Protein AF-A0A7W0FZX4-F1 (afdb_monomer_lite)

pLDDT: mean 90.05, std 8.51, range [55.66, 97.31]

Secondary structure (DSSP, 8-state):
-EEEEEEE---GGGHHHHHHHHHS--STTTTSTTEEEEEEEPPSSTTPPEEEEEEE-

Structure (mmCIF, N/CA/C/O backbone):
data_AF-A0A7W0FZX4-F1
#
_entry.id   AF-A0A7W0FZX4-F1
#
loop_
_atom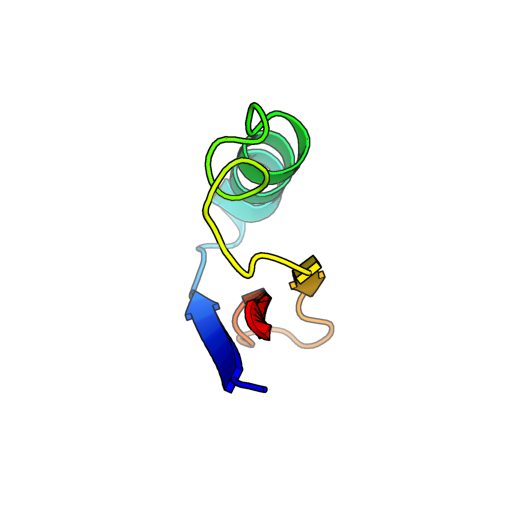_site.group_PDB
_atom_site.id
_atom_site.type_symbol
_atom_site.label_atom_id
_atom_site.label_alt_id
_atom_site.label_comp_id
_atom_site.label_asym_id
_atom_site.label_entity_id
_atom_site.label_seq_id
_atom_site.pdbx_PDB_ins_code
_atom_site.Cartn_x
_atom_site.Cartn_y
_atom_site.Cartn_z
_atom_site.occupancy
_atom_site.B_iso_or_equiv
_atom_site.auth_seq_id
_atom_site.auth_comp_id
_atom_site.auth_asym_id
_atom_site.auth_atom_id
_atom_site.pdbx_PDB_model_num
ATOM 1 N N . MET A 1 1 ? -0.721 -8.741 -18.795 1.00 86.06 1 MET A N 1
ATOM 2 C CA . MET A 1 1 ? -1.293 -7.737 -17.887 1.00 86.06 1 MET A CA 1
ATOM 3 C C . MET A 1 1 ? -1.883 -8.436 -16.686 1.00 86.06 1 MET A C 1
ATOM 5 O O . MET A 1 1 ? -2.875 -9.152 -16.816 1.00 86.06 1 MET A O 1
ATOM 9 N N . ILE A 1 2 ? -1.240 -8.266 -15.536 1.00 96.19 2 ILE A N 1
ATOM 10 C CA . ILE A 1 2 ? -1.644 -8.878 -14.270 1.00 96.19 2 ILE A CA 1
ATOM 11 C C . ILE A 1 2 ? -2.074 -7.775 -13.311 1.00 96.19 2 ILE A C 1
ATOM 13 O O . ILE A 1 2 ? -1.391 -6.766 -13.144 1.00 96.19 2 ILE A O 1
ATOM 17 N N . THR A 1 3 ? -3.203 -7.992 -12.648 1.00 96.31 3 THR A N 1
ATOM 18 C CA . THR A 1 3 ? -3.700 -7.109 -11.598 1.00 96.31 3 THR A CA 1
ATOM 19 C C . THR A 1 3 ? -3.729 -7.863 -10.283 1.00 96.31 3 THR A C 1
ATOM 21 O O . THR A 1 3 ? -4.276 -8.962 -10.199 1.00 96.31 3 THR A O 1
ATOM 24 N N . VAL A 1 4 ? -3.168 -7.250 -9.246 1.00 96.44 4 VAL A N 1
ATOM 25 C CA . VAL A 1 4 ? -3.147 -7.808 -7.895 1.00 96.44 4 VAL A CA 1
ATOM 26 C C . VAL A 1 4 ? -3.827 -6.833 -6.944 1.00 96.44 4 VAL A C 1
ATOM 28 O O . VAL A 1 4 ? -3.431 -5.672 -6.854 1.00 96.44 4 VAL A O 1
ATOM 31 N N . ALA A 1 5 ? -4.831 -7.323 -6.216 1.00 97.31 5 ALA A N 1
ATOM 32 C CA . ALA A 1 5 ? -5.582 -6.571 -5.216 1.00 97.31 5 ALA A CA 1
ATOM 33 C C . ALA A 1 5 ? -5.391 -7.208 -3.830 1.00 97.31 5 ALA A C 1
ATOM 35 O O . ALA A 1 5 ? -6.098 -8.148 -3.458 1.00 97.31 5 ALA A O 1
ATOM 36 N N . ASN A 1 6 ? -4.426 -6.701 -3.062 1.00 95.62 6 ASN A N 1
ATOM 37 C CA . ASN A 1 6 ? -4.155 -7.191 -1.712 1.00 95.62 6 ASN A CA 1
ATOM 38 C C . ASN A 1 6 ? -5.066 -6.485 -0.708 1.00 95.62 6 ASN A C 1
ATOM 40 O O . ASN A 1 6 ? -5.020 -5.262 -0.598 1.00 95.62 6 ASN A O 1
ATOM 44 N N . ARG A 1 7 ? -5.862 -7.254 0.039 1.00 96.69 7 ARG A N 1
ATOM 45 C CA . ARG A 1 7 ? -6.743 -6.743 1.097 1.00 96.69 7 ARG A CA 1
ATOM 46 C C . ARG A 1 7 ? -6.001 -6.745 2.426 1.00 96.69 7 ARG A C 1
ATOM 48 O O . ARG A 1 7 ? -5.530 -7.794 2.858 1.00 96.69 7 ARG A O 1
ATOM 55 N N . ILE A 1 8 ? -5.901 -5.584 3.062 1.00 95.00 8 ILE A N 1
ATOM 56 C CA . ILE A 1 8 ? -5.172 -5.402 4.317 1.00 95.00 8 ILE A CA 1
ATOM 57 C C . ILE A 1 8 ? -6.117 -4.802 5.351 1.00 95.00 8 ILE A C 1
ATOM 59 O O . ILE A 1 8 ? -6.543 -3.652 5.236 1.00 95.00 8 ILE A O 1
ATOM 63 N N . TYR A 1 9 ? -6.430 -5.591 6.374 1.00 95.56 9 TYR A N 1
ATOM 64 C CA . TYR A 1 9 ? -7.151 -5.110 7.543 1.00 95.56 9 TYR A CA 1
ATOM 65 C C . TYR A 1 9 ? -6.178 -4.378 8.458 1.00 95.56 9 TYR A C 1
ATOM 67 O O . TYR A 1 9 ? -5.137 -4.914 8.839 1.00 95.56 9 TYR A O 1
ATOM 75 N N . VAL A 1 10 ? -6.521 -3.142 8.796 1.00 93.38 10 VAL A N 1
ATOM 76 C CA . VAL A 1 10 ? -5.715 -2.272 9.651 1.00 93.38 10 VAL A CA 1
ATOM 77 C C . VAL A 1 10 ? -6.604 -1.849 10.812 1.00 93.38 10 VAL A C 1
ATOM 79 O O . VAL A 1 10 ? -7.738 -1.427 10.594 1.00 93.38 10 VAL A O 1
ATOM 82 N N . ASN A 1 11 ? -6.113 -1.976 12.047 1.00 93.31 11 ASN A N 1
ATOM 83 C CA . ASN A 1 11 ? -6.813 -1.389 13.191 1.00 93.31 11 ASN A CA 1
ATOM 84 C C . ASN A 1 11 ? -6.896 0.135 12.975 1.00 93.31 11 ASN A C 1
ATOM 86 O O . ASN A 1 11 ? -5.903 0.754 12.593 1.00 93.31 11 ASN A O 1
ATOM 90 N N . ARG A 1 12 ? -8.070 0.728 13.227 1.00 88.31 12 ARG A N 1
ATOM 91 C CA . ARG A 1 12 ? -8.339 2.169 13.110 1.00 88.31 12 ARG A CA 1
ATOM 92 C C . ARG A 1 12 ? -7.257 3.045 13.737 1.00 88.31 12 ARG A C 1
ATOM 94 O O . ARG A 1 12 ? -6.884 4.046 13.137 1.00 88.31 12 ARG A O 1
ATOM 101 N N . GLU A 1 13 ? -6.715 2.643 14.883 1.00 94.62 13 GLU A N 1
ATOM 102 C CA . GLU A 1 13 ? -5.656 3.372 15.599 1.00 94.62 13 GLU A CA 1
ATOM 103 C C . GLU A 1 13 ? -4.363 3.533 14.777 1.00 94.62 13 GLU A C 1
ATOM 105 O O . GLU A 1 13 ? -3.573 4.442 15.017 1.00 94.62 13 GLU A O 1
ATOM 110 N N . TYR A 1 14 ? -4.148 2.665 13.785 1.00 94.06 14 TYR A N 1
ATOM 111 C CA . TYR A 1 14 ? -2.964 2.656 12.927 1.00 94.06 14 TYR A CA 1
ATOM 112 C C . TYR A 1 14 ? -3.242 3.098 11.487 1.00 94.06 14 TYR A C 1
ATOM 114 O O . TYR A 1 14 ? -2.333 3.026 10.661 1.00 94.06 14 TYR A O 1
ATOM 122 N N . ALA A 1 15 ? -4.458 3.550 11.165 1.00 91.88 15 ALA A N 1
ATOM 123 C CA . ALA A 1 15 ? -4.836 3.933 9.804 1.00 91.88 15 ALA A CA 1
ATOM 124 C C . ALA A 1 15 ? -3.936 5.052 9.243 1.00 91.88 15 ALA A C 1
ATOM 126 O O . ALA A 1 15 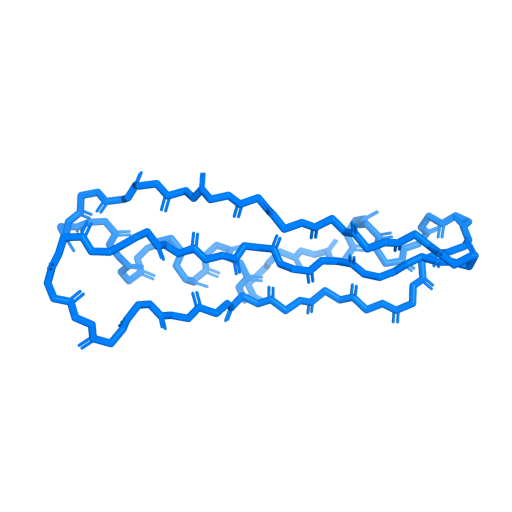? -3.339 4.894 8.178 1.00 91.88 15 ALA A O 1
ATOM 127 N N . ASP A 1 16 ? -3.742 6.135 9.998 1.00 92.38 16 ASP A N 1
ATOM 128 C CA . ASP A 1 16 ? -2.915 7.268 9.560 1.00 92.38 16 ASP A CA 1
ATOM 129 C C . ASP A 1 16 ? -1.446 6.873 9.370 1.00 92.38 16 ASP A C 1
ATOM 131 O O . ASP A 1 16 ? -0.821 7.214 8.362 1.00 92.38 16 ASP A O 1
ATOM 135 N N . ALA A 1 17 ? -0.908 6.087 10.307 1.00 93.06 17 ALA A N 1
ATOM 136 C CA . ALA A 1 17 ? 0.457 5.575 10.235 1.00 93.06 17 ALA A CA 1
ATOM 137 C C . ALA A 1 17 ? 0.644 4.618 9.047 1.00 93.06 17 ALA A C 1
ATOM 139 O O . ALA A 1 17 ? 1.681 4.642 8.381 1.00 93.06 17 ALA A O 1
ATOM 140 N N . PHE A 1 18 ? -0.353 3.778 8.759 1.00 91.88 18 PHE A N 1
ATOM 141 C CA . PHE A 1 18 ? -0.353 2.893 7.600 1.00 91.88 18 PHE A CA 1
ATOM 142 C C . PHE A 1 18 ? -0.283 3.697 6.302 1.00 91.88 18 PHE A C 1
ATOM 144 O O . PHE A 1 18 ? 0.573 3.442 5.455 1.00 91.88 18 PHE A O 1
ATOM 151 N N . GLU A 1 19 ? -1.125 4.713 6.161 1.00 90.50 19 GLU A N 1
ATOM 152 C CA . GLU A 1 19 ? -1.121 5.543 4.965 1.00 90.50 19 GLU A CA 1
ATOM 153 C C . GLU A 1 19 ? 0.155 6.358 4.803 1.00 90.50 19 GLU A C 1
ATOM 155 O O . GLU A 1 19 ? 0.663 6.481 3.689 1.00 90.50 19 GLU A O 1
ATOM 160 N N . GLN A 1 20 ? 0.692 6.897 5.899 1.00 90.62 20 GLN A N 1
AT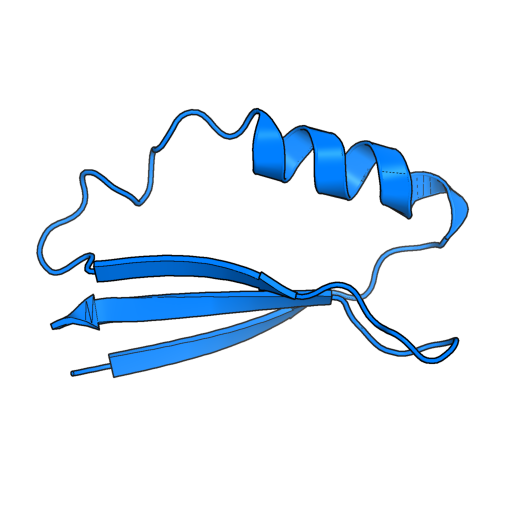OM 161 C CA . GLN A 1 20 ? 1.964 7.605 5.877 1.00 90.62 20 GLN A CA 1
ATOM 162 C C . GLN A 1 20 ? 3.083 6.688 5.381 1.00 90.62 20 GLN A C 1
ATOM 164 O O . GLN A 1 20 ? 3.807 7.066 4.466 1.00 90.62 20 GLN A O 1
ATOM 169 N N . ARG A 1 21 ? 3.154 5.445 5.878 1.00 87.56 21 ARG A N 1
ATOM 170 C CA . ARG A 1 21 ? 4.132 4.453 5.403 1.00 87.56 21 ARG A CA 1
ATOM 171 C C . ARG A 1 21 ? 4.006 4.160 3.915 1.00 87.56 21 ARG A C 1
ATOM 173 O O . ARG A 1 21 ? 5.020 3.918 3.273 1.00 87.56 21 ARG A O 1
ATOM 180 N N . PHE A 1 22 ? 2.793 4.153 3.364 1.00 84.81 22 PHE A N 1
ATOM 181 C CA . PHE A 1 22 ? 2.595 3.950 1.929 1.00 84.81 22 PHE A CA 1
ATOM 182 C C . PHE A 1 22 ? 2.910 5.195 1.095 1.00 84.81 22 PHE A C 1
ATOM 184 O O . PHE A 1 22 ? 3.433 5.040 -0.005 1.00 84.81 22 PHE A O 1
ATOM 191 N N . ARG A 1 23 ? 2.658 6.404 1.613 1.00 82.56 23 ARG A N 1
ATOM 192 C CA . ARG A 1 23 ? 3.064 7.670 0.973 1.00 82.56 23 ARG A CA 1
ATOM 193 C C . ARG A 1 23 ? 4.581 7.852 0.962 1.00 82.56 23 ARG A C 1
ATOM 195 O O . ARG A 1 23 ? 5.136 8.292 -0.034 1.00 82.56 23 ARG A O 1
ATOM 202 N N . GLU A 1 24 ? 5.239 7.498 2.060 1.00 78.44 24 GLU A N 1
ATOM 203 C CA . GLU A 1 24 ? 6.693 7.592 2.230 1.00 78.44 24 GLU A CA 1
ATOM 204 C C . GLU A 1 24 ? 7.434 6.379 1.665 1.00 78.44 24 GLU A C 1
ATOM 206 O O . GLU A 1 24 ? 8.667 6.344 1.672 1.00 78.44 24 GLU A O 1
ATOM 211 N N . ARG A 1 25 ? 6.707 5.362 1.182 1.00 69.44 25 ARG A N 1
ATOM 212 C CA . ARG A 1 25 ? 7.324 4.166 0.623 1.00 69.44 25 ARG A CA 1
ATOM 213 C C . ARG A 1 25 ? 8.167 4.588 -0.570 1.00 69.44 25 ARG A C 1
ATOM 215 O O . ARG A 1 25 ? 7.643 4.972 -1.609 1.00 69.44 25 ARG A O 1
ATOM 222 N N . ALA A 1 26 ? 9.482 4.492 -0.402 1.00 55.66 26 ALA A N 1
ATOM 223 C CA . ALA A 1 26 ? 10.476 4.863 -1.396 1.00 55.66 26 ALA A CA 1
ATOM 224 C C . ALA A 1 26 ? 10.473 3.879 -2.574 1.00 55.66 26 ALA A C 1
ATOM 226 O O . ALA A 1 26 ? 11.368 3.053 -2.690 1.00 55.66 26 ALA A O 1
ATOM 227 N N . GLY A 1 27 ? 9.432 3.929 -3.401 1.00 63.91 27 GLY A N 1
ATOM 228 C CA . GLY A 1 27 ? 9.339 3.393 -4.753 1.00 63.91 27 GLY A CA 1
ATOM 229 C C . GLY A 1 27 ? 10.001 2.043 -5.071 1.00 63.91 27 GLY A C 1
ATOM 230 O O . GLY A 1 27 ? 10.562 1.865 -6.152 1.00 63.91 27 GLY A O 1
ATOM 231 N N . LEU A 1 28 ? 10.044 1.106 -4.116 1.00 69.00 28 LEU A N 1
ATOM 232 C CA . LEU A 1 28 ? 10.828 -0.127 -4.269 1.00 69.00 28 LEU A CA 1
ATOM 233 C C . LEU A 1 28 ? 10.232 -1.054 -5.332 1.00 69.00 28 LEU A C 1
ATOM 235 O O . LEU A 1 28 ? 10.969 -1.772 -6.001 1.00 69.00 28 LEU A O 1
ATOM 239 N N . VAL A 1 29 ? 8.907 -1.035 -5.476 1.00 75.69 29 VAL A N 1
ATOM 240 C CA . VAL A 1 29 ? 8.172 -1.873 -6.436 1.00 75.69 29 VAL A CA 1
ATOM 241 C C . VAL A 1 29 ? 8.202 -1.241 -7.829 1.00 75.69 29 VAL A C 1
ATOM 243 O O . VAL A 1 29 ? 8.222 -1.936 -8.835 1.00 75.69 29 VAL A O 1
ATOM 246 N N . ASP A 1 30 ? 8.310 0.080 -7.877 1.00 79.56 30 ASP A N 1
ATOM 247 C CA . ASP A 1 30 ? 8.233 0.926 -9.063 1.00 79.56 30 ASP A CA 1
ATOM 248 C C . ASP A 1 30 ? 9.390 0.670 -10.034 1.00 79.56 30 ASP A C 1
ATOM 250 O O . ASP A 1 30 ? 9.300 0.937 -11.228 1.00 79.56 30 ASP A O 1
ATOM 254 N N . LYS A 1 31 ? 10.500 0.158 -9.497 1.00 85.50 31 LYS A N 1
ATOM 255 C CA . LYS A 1 31 ? 11.717 -0.183 -10.239 1.00 85.50 31 LYS A CA 1
ATOM 256 C C . LYS A 1 31 ? 11.723 -1.628 -10.741 1.00 85.50 31 LYS A C 1
ATOM 258 O O . LYS A 1 31 ? 12.696 -2.040 -11.371 1.00 85.50 31 LYS A O 1
ATOM 263 N N . MET A 1 32 ? 10.702 -2.420 -10.417 1.00 89.81 32 MET A N 1
ATOM 264 C CA . MET A 1 32 ? 10.635 -3.819 -10.826 1.00 89.81 32 MET A CA 1
ATOM 265 C C . MET A 1 32 ? 10.199 -3.937 -12.296 1.00 89.81 32 MET A C 1
ATOM 267 O O . MET A 1 32 ? 9.339 -3.175 -12.740 1.00 89.81 32 MET A O 1
ATOM 271 N N . PRO A 1 33 ? 10.749 -4.898 -13.063 1.00 93.56 33 PRO A N 1
ATOM 272 C CA . PRO A 1 33 ? 10.333 -5.128 -14.443 1.00 93.56 33 PRO A CA 1
ATOM 273 C C . PRO A 1 33 ? 8.829 -5.388 -14.560 1.00 93.56 33 PRO A C 1
ATOM 275 O O . PRO A 1 33 ? 8.262 -6.146 -13.772 1.00 93.56 33 PRO A O 1
ATOM 278 N N . GLY A 1 34 ? 8.198 -4.764 -15.554 1.00 93.56 34 GLY A N 1
ATOM 279 C CA . GLY A 1 34 ? 6.768 -4.902 -15.818 1.00 93.56 34 GLY A CA 1
ATOM 280 C C . GLY A 1 34 ? 5.863 -4.167 -14.829 1.00 93.56 34 GLY A C 1
ATOM 281 O O . GLY A 1 34 ? 4.654 -4.329 -14.923 1.00 93.56 34 GLY A O 1
ATOM 282 N N . PHE A 1 35 ? 6.391 -3.383 -13.882 1.00 93.12 35 PHE A N 1
ATOM 283 C CA . PHE A 1 35 ? 5.562 -2.550 -13.011 1.00 93.12 35 PHE A CA 1
ATOM 284 C C . P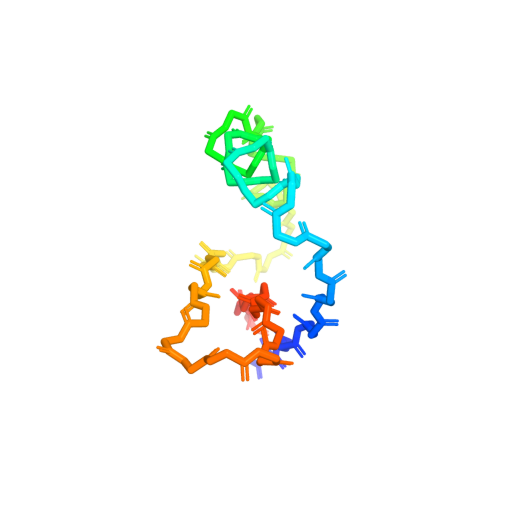HE A 1 35 ? 4.882 -1.428 -13.803 1.00 93.12 35 PHE A C 1
ATOM 286 O O . PHE A 1 35 ? 5.539 -0.710 -14.553 1.00 93.12 35 PHE A O 1
ATOM 293 N N . ILE A 1 36 ? 3.578 -1.236 -13.583 1.00 93.44 36 ILE A N 1
ATOM 294 C CA . ILE A 1 36 ? 2.806 -0.159 -14.220 1.00 93.44 36 ILE A CA 1
ATOM 295 C C . ILE A 1 36 ? 2.317 0.855 -13.184 1.00 93.44 36 ILE A C 1
ATOM 297 O O . ILE A 1 36 ? 2.509 2.057 -13.352 1.00 93.44 36 ILE A O 1
ATOM 301 N N . SER A 1 37 ? 1.639 0.403 -12.123 1.00 91.94 37 SER A N 1
ATOM 302 C CA . SER A 1 37 ? 1.096 1.317 -11.109 1.00 91.94 37 SER A CA 1
ATOM 303 C C . SER A 1 37 ? 0.891 0.652 -9.754 1.00 91.94 37 SER A C 1
ATOM 305 O O . SER A 1 37 ? 0.711 -0.564 -9.667 1.00 91.94 37 SER A O 1
ATOM 307 N N . ASN A 1 38 ? 0.873 1.476 -8.705 1.00 91.31 38 ASN A N 1
ATOM 308 C CA . ASN A 1 38 ? 0.530 1.094 -7.341 1.00 91.31 38 ASN A CA 1
ATOM 309 C C . ASN A 1 38 ? -0.414 2.137 -6.741 1.00 91.31 38 ASN A C 1
ATOM 311 O O . ASN A 1 38 ? -0.107 3.329 -6.734 1.00 91.31 38 ASN A O 1
ATOM 315 N N . GLN A 1 39 ? -1.552 1.683 -6.235 1.00 91.69 39 GLN A N 1
ATOM 316 C CA . GLN A 1 39 ? -2.581 2.518 -5.633 1.00 91.69 39 GLN A CA 1
ATOM 317 C C . GLN A 1 39 ? -2.957 1.941 -4.274 1.00 91.69 39 GLN A C 1
ATOM 319 O O . GLN A 1 39 ? -3.139 0.732 -4.125 1.00 91.69 39 GLN A O 1
ATOM 324 N N . VAL A 1 40 ? -3.107 2.816 -3.285 1.00 92.12 40 VAL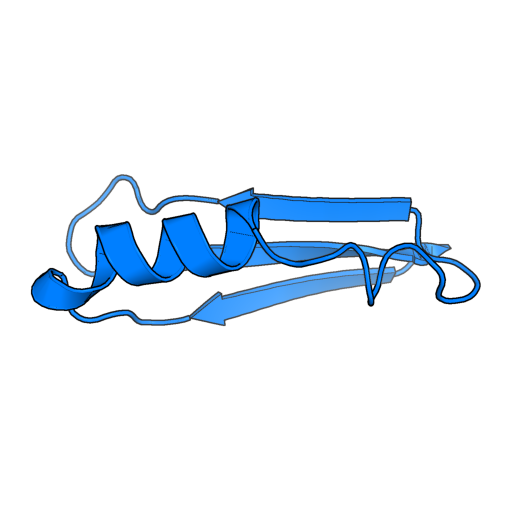 A N 1
ATOM 325 C CA . VAL A 1 40 ? -3.661 2.449 -1.982 1.00 92.12 40 VAL A CA 1
ATOM 326 C C . VAL A 1 40 ? -5.074 2.993 -1.912 1.00 92.12 40 VAL A C 1
ATOM 328 O O . VAL A 1 40 ? -5.280 4.202 -1.838 1.00 92.12 40 VAL A O 1
ATOM 331 N N . LEU A 1 41 ? -6.048 2.091 -1.963 1.00 94.94 41 LEU A N 1
ATOM 332 C CA . LEU A 1 41 ? -7.462 2.425 -1.879 1.00 94.94 41 LEU A CA 1
ATOM 333 C C . LEU A 1 41 ? -7.877 2.407 -0.408 1.00 94.94 41 LEU A C 1
ATOM 335 O O . LEU A 1 41 ? -7.770 1.375 0.263 1.00 94.94 41 LEU A O 1
ATOM 339 N N . ARG A 1 42 ? -8.318 3.566 0.088 1.00 94.50 42 ARG A N 1
ATOM 340 C CA . ARG A 1 42 ? -8.824 3.731 1.453 1.00 94.50 42 ARG A CA 1
ATOM 341 C C . ARG A 1 42 ? -10.247 3.156 1.552 1.00 94.50 42 ARG A C 1
ATOM 343 O O . ARG A 1 42 ? -11.056 3.444 0.667 1.00 94.50 42 ARG A O 1
ATOM 350 N N . PRO A 1 43 ? -10.573 2.386 2.604 1.00 94.62 43 PRO A N 1
ATOM 351 C CA . PRO A 1 43 ? -11.939 1.932 2.833 1.00 94.62 43 PRO A CA 1
ATOM 352 C C . PRO A 1 43 ? -12.862 3.124 3.113 1.00 94.62 43 PRO A C 1
ATOM 354 O O . PRO A 1 43 ? -12.483 4.066 3.810 1.00 94.62 43 PRO A O 1
ATOM 357 N N . VAL A 1 44 ? -14.078 3.078 2.568 1.00 94.00 44 VAL A N 1
ATOM 358 C CA . VAL A 1 44 ? -15.114 4.101 2.805 1.00 94.00 44 VAL A CA 1
ATOM 359 C C . VAL A 1 44 ? -16.131 3.672 3.861 1.00 94.00 44 VAL A C 1
ATOM 361 O O . VAL A 1 44 ? -16.728 4.530 4.505 1.00 94.00 44 VAL A O 1
ATOM 364 N N . ASN A 1 45 ? -16.297 2.363 4.070 1.00 93.12 45 ASN A N 1
ATOM 365 C CA . ASN A 1 45 ? -17.159 1.816 5.112 1.00 93.12 45 ASN A CA 1
ATOM 366 C C . ASN A 1 45 ? -16.330 1.341 6.308 1.00 93.12 45 ASN A C 1
ATOM 368 O O . ASN A 1 45 ? -15.164 0.960 6.184 1.00 93.12 45 ASN A O 1
ATOM 372 N N . GLU A 1 46 ? -16.952 1.335 7.482 1.00 88.31 46 GLU A N 1
ATOM 373 C CA . GLU A 1 46 ? -16.348 0.775 8.685 1.00 88.31 46 GLU A CA 1
ATOM 374 C C . GLU A 1 46 ? -16.200 -0.749 8.576 1.00 88.31 46 GLU A C 1
ATOM 376 O O . GLU A 1 46 ? -17.130 -1.445 8.180 1.00 88.31 46 GLU A O 1
ATOM 381 N N . GLY A 1 47 ? -15.023 -1.263 8.942 1.00 88.38 47 GLY A N 1
ATOM 382 C CA . GLY A 1 47 ? -14.708 -2.695 8.892 1.00 88.38 47 GLY A CA 1
ATOM 383 C C . GLY A 1 47 ? -14.147 -3.185 7.553 1.00 88.38 47 GLY A C 1
ATOM 384 O O . GLY A 1 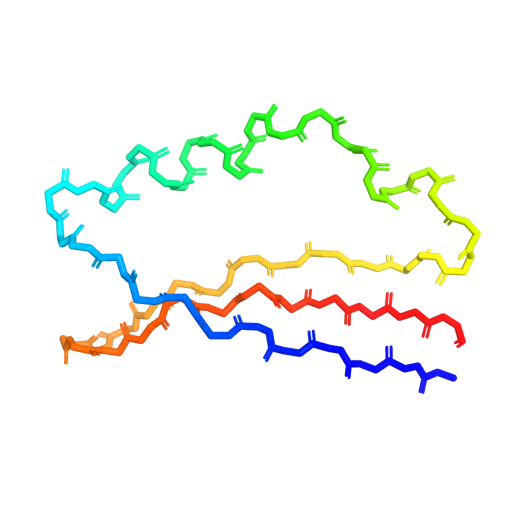47 ? -13.604 -4.289 7.504 1.00 88.38 47 GLY A O 1
ATOM 385 N N . ASP A 1 48 ? -14.201 -2.370 6.495 1.00 95.56 48 ASP A N 1
ATOM 386 C CA . ASP A 1 48 ? -13.607 -2.713 5.202 1.00 95.56 48 ASP A CA 1
ATOM 387 C C . ASP A 1 48 ? -12.069 -2.597 5.229 1.00 95.56 48 ASP A C 1
ATOM 389 O O . ASP A 1 48 ? -11.510 -1.730 5.911 1.00 95.56 48 ASP A O 1
ATOM 393 N N . PRO A 1 49 ? -11.350 -3.450 4.475 1.00 96.56 49 PRO A N 1
ATOM 394 C CA . PRO A 1 49 ? -9.900 -3.388 4.396 1.00 96.56 49 PRO A CA 1
ATOM 395 C C . PRO A 1 49 ? -9.430 -2.277 3.452 1.00 96.56 49 PRO A C 1
ATOM 397 O O . PRO A 1 49 ? -10.101 -1.918 2.482 1.00 96.56 49 PRO A O 1
ATOM 400 N N . TYR A 1 50 ? -8.195 -1.827 3.655 1.00 96.19 50 TYR A N 1
ATOM 401 C CA . TYR A 1 50 ? -7.455 -1.152 2.594 1.00 96.19 50 TYR A CA 1
ATOM 402 C C . TYR A 1 50 ? -7.179 -2.130 1.453 1.00 96.19 50 TYR A C 1
ATOM 404 O O . TYR A 1 50 ? -6.973 -3.328 1.681 1.00 96.19 50 TYR A O 1
ATOM 412 N N . VAL A 1 51 ? -7.109 -1.614 0.227 1.00 96.50 51 VAL A N 1
ATOM 413 C CA . VAL A 1 51 ? -6.672 -2.403 -0.929 1.00 96.50 51 VAL A CA 1
ATOM 414 C C . VAL A 1 51 ? -5.405 -1.803 -1.512 1.00 96.50 51 VAL A C 1
ATOM 416 O O . VAL A 1 51 ? -5.408 -0.672 -1.990 1.00 96.50 51 VAL A O 1
ATOM 419 N N . VAL A 1 52 ? -4.324 -2.581 -1.500 1.00 93.94 52 VAL A N 1
ATOM 420 C CA . VAL A 1 52 ? -3.113 -2.269 -2.265 1.00 93.94 52 VAL A CA 1
ATOM 421 C C . VAL A 1 52 ? -3.278 -2.892 -3.641 1.00 93.94 52 VAL A C 1
ATOM 423 O O . VAL A 1 52 ? -3.242 -4.118 -3.792 1.00 93.94 52 VAL A O 1
ATOM 426 N N . PHE A 1 53 ? -3.510 -2.032 -4.623 1.00 95.00 53 PHE A N 1
ATOM 427 C CA . PHE A 1 53 ? -3.843 -2.393 -5.988 1.00 95.00 53 PHE A CA 1
ATOM 428 C C . PHE A 1 53 ? -2.649 -2.117 -6.896 1.00 95.00 53 PHE A C 1
ATOM 430 O O . PHE A 1 53 ? -2.239 -0.967 -7.058 1.00 95.00 53 PHE A O 1
ATOM 437 N N . THR A 1 54 ? -2.083 -3.174 -7.477 1.00 94.12 54 THR A N 1
ATOM 438 C CA . THR A 1 54 ? -0.942 -3.065 -8.394 1.00 94.12 54 THR A CA 1
ATOM 439 C C . THR A 1 54 ? -1.272 -3.657 -9.750 1.00 94.12 54 THR A C 1
ATOM 441 O O . THR A 1 54 ? -1.925 -4.701 -9.838 1.00 94.12 54 THR A O 1
ATOM 444 N N . THR A 1 55 ? -0.790 -2.996 -10.795 1.00 95.50 55 THR A N 1
ATOM 445 C CA . THR A 1 55 ? -0.927 -3.451 -12.180 1.00 95.50 55 THR A CA 1
ATOM 446 C C . THR A 1 55 ? 0.456 -3.677 -12.768 1.00 95.50 55 THR A C 1
ATOM 448 O O . THR A 1 55 ? 1.370 -2.885 -12.522 1.00 95.50 55 THR A O 1
ATOM 451 N N . TRP A 1 56 ? 0.575 -4.748 -13.545 1.00 95.25 56 TRP A N 1
ATOM 452 C CA . TRP A 1 56 ? 1.800 -5.212 -14.179 1.00 95.25 56 TRP A CA 1
ATOM 453 C C . TRP A 1 56 ? 1.543 -5.577 -15.649 1.00 95.25 56 TRP A C 1
ATOM 455 O O . TRP A 1 56 ? 0.395 -5.880 -15.999 1.00 95.25 56 TRP A O 1
ATOM 465 N N . GLU A 1 57 ? 2.583 -5.544 -16.488 1.00 94.31 57 GLU A N 1
ATOM 466 C CA . GLU A 1 57 ? 2.524 -5.877 -17.928 1.00 94.31 57 GLU A CA 1
ATOM 467 C C . GLU A 1 57 ? 2.015 -7.289 -18.253 1.00 94.31 57 GLU A C 1
ATOM 469 O O . GLU A 1 57 ? 1.938 -8.190 -17.384 1.00 94.31 57 GLU A O 1
#

Foldseek 3Di:
DDKDKDFADDDPVCPVVVVVCVVPVPCPVVPDAFWDDWDWADDPDPPGTIITMTGGD

Sequence (57 aa):
MITVANRIYVNREYADAFEQRFRERAGLVDKMPGFISNQVLRPVNEGDPYVVFTTWE

Radius of gyration: 12.32 Å; chains: 1; bounding box: 29×16×34 Å